Protein AF-A0A7K0UMX9-F1 (afdb_monomer)

Nearest PDB structures (foldseek):
  5uwy-assembly1_A-2  TM=6.146E-01  e=2.909E+00  Streptococcus pyogenes
  8yka-assembly1_2 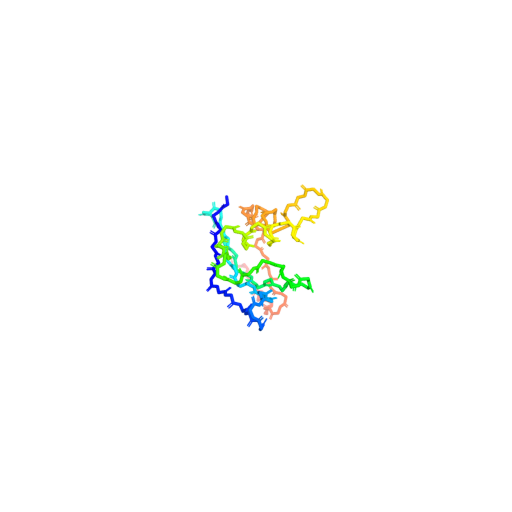 TM=2.258E-01  e=1.985E+00  Homo sapiens
  8fkt-assembly1_LE  TM=2.084E-01  e=3.521E+00  Homo sapiens
  1tr8-assembly1_A  TM=2.232E-01  e=6.658E+00  Methanothermobacter marburgensis

Secondary structure (DSSP, 8-state):
-EEEEEEEEEETTEEEEEEEEEE-SS-EEEEEEE-SS--SS-GGG--HHHHHHHHHHHTEETTEEHHHHHHHHHHS-------TTS--------

Foldseek 3Di:
DDKFWPDFDDDPQWTFKTWMKDAPVQDIDIDMDGDPPTDPDGNVPDDRVNVVVVQQVVQDDPNHRPVVVVNVVVSPDDDDDDDPPDPPDDDDDD

Solvent-accessible surface area (backbone atoms only — not comparable to full-atom values): 5994 Å² tot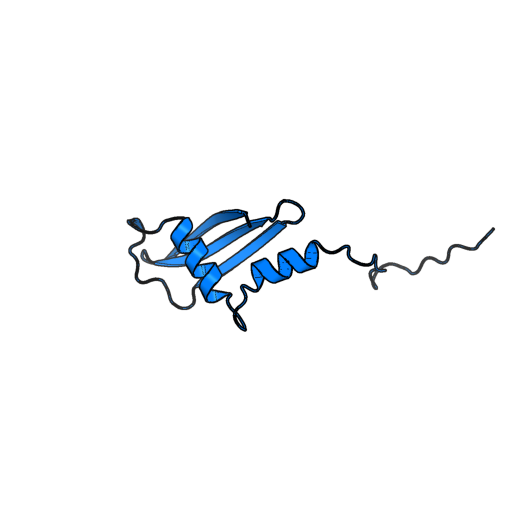al; per-residue (Å²): 120,53,76,47,74,78,45,76,43,65,58,98,58,23,52,41,32,37,32,36,39,40,30,72,88,84,49,72,50,74,50,75,49,72,44,90,70,58,50,92,62,56,55,94,73,64,47,70,68,56,54,52,49,53,53,46,62,73,38,50,52,99,90,39,42,52,67,61,54,50,51,56,59,66,63,48,87,75,80,91,74,83,62,87,86,54,82,85,78,82,76,82,89,128

Mean predicted aligned error: 7.34 Å

pLDDT: mean 88.3, std 9.32, range [60.94, 98.19]

Sequence (94 aa):
MDWRILGIEAKDGVVTSAKYYVTNGTVDTEGNWYFP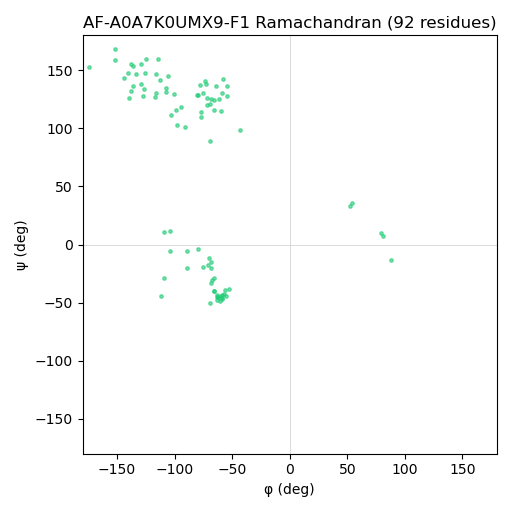EAGQVPYDQITEEMVIVWIKEATMKDGQNIIESRLEEQSEQPTKVIPPWLPQTFTPNL

Structure (mmCIF, N/CA/C/O backbone):
data_AF-A0A7K0UMX9-F1
#
_entry.id   AF-A0A7K0UMX9-F1
#
loop_
_atom_site.group_PDB
_atom_site.id
_atom_site.type_symbol
_atom_site.label_atom_id
_atom_site.label_alt_id
_atom_site.label_comp_id
_atom_site.label_asym_id
_atom_site.label_entity_id
_atom_site.label_seq_id
_atom_site.pdbx_PDB_ins_code
_atom_site.Cartn_x
_atom_site.Cartn_y
_atom_site.Cartn_z
_atom_site.occupancy
_atom_site.B_iso_or_equiv
_atom_site.auth_seq_id
_atom_site.auth_comp_id
_atom_site.auth_asym_id
_atom_site.auth_atom_id
_atom_site.pdbx_PDB_model_num
ATOM 1 N N . MET A 1 1 ? -2.662 3.334 -12.281 1.00 91.31 1 MET A N 1
ATOM 2 C CA . MET A 1 1 ? -2.198 2.378 -11.261 1.00 91.31 1 MET A CA 1
ATOM 3 C C . MET A 1 1 ? -3.345 1.447 -10.951 1.00 91.31 1 MET A C 1
ATOM 5 O O . MET A 1 1 ? -4.401 1.937 -10.562 1.00 91.31 1 MET A O 1
ATOM 9 N N . ASP A 1 2 ? -3.137 0.150 -11.129 1.00 96.62 2 ASP A N 1
ATOM 10 C CA . ASP A 1 2 ? -4.125 -0.881 -10.835 1.00 96.62 2 ASP A CA 1
ATOM 11 C C . ASP A 1 2 ? -3.803 -1.490 -9.473 1.00 96.62 2 ASP A C 1
ATOM 13 O O . ASP A 1 2 ? -2.738 -2.079 -9.284 1.00 96.62 2 ASP A O 1
ATOM 17 N N . TRP A 1 3 ? -4.718 -1.311 -8.523 1.00 97.94 3 TRP A N 1
ATOM 18 C CA . TRP A 1 3 ? -4.580 -1.753 -7.137 1.00 97.94 3 TRP A CA 1
ATOM 19 C C . TRP A 1 3 ? -5.455 -2.970 -6.862 1.00 97.94 3 TRP A C 1
ATOM 21 O O . TRP A 1 3 ? -6.558 -3.073 -7.399 1.00 97.94 3 TRP A O 1
ATOM 31 N N . ARG A 1 4 ? -4.969 -3.872 -6.003 1.00 98.00 4 ARG A N 1
ATOM 32 C CA . ARG A 1 4 ? -5.741 -4.996 -5.458 1.00 98.00 4 ARG A CA 1
ATOM 33 C C . ARG A 1 4 ? -5.363 -5.275 -4.014 1.00 98.00 4 ARG A C 1
ATOM 35 O O . ARG A 1 4 ? -4.184 -5.215 -3.658 1.00 98.00 4 ARG A O 1
ATOM 42 N N . ILE A 1 5 ? -6.341 -5.654 -3.202 1.00 97.31 5 ILE A N 1
ATOM 43 C CA . ILE A 1 5 ? -6.111 -6.170 -1.854 1.00 97.31 5 ILE A CA 1
ATOM 44 C C . ILE A 1 5 ? -6.067 -7.694 -1.912 1.00 97.31 5 ILE A C 1
ATOM 46 O O . ILE A 1 5 ? -7.024 -8.364 -2.284 1.00 97.31 5 ILE A O 1
ATOM 50 N N . LEU A 1 6 ? -4.916 -8.246 -1.543 1.00 97.94 6 LEU A N 1
ATOM 51 C CA . LEU A 1 6 ? -4.642 -9.681 -1.577 1.00 97.94 6 LEU A CA 1
ATOM 52 C C . LEU A 1 6 ? -5.033 -10.387 -0.277 1.00 97.94 6 LEU A C 1
ATOM 54 O O . LEU A 1 6 ? -5.178 -11.608 -0.254 1.00 97.94 6 LEU A O 1
ATOM 58 N N . GLY A 1 7 ? -5.159 -9.640 0.816 1.00 95.94 7 GLY A N 1
ATOM 59 C CA . GLY A 1 7 ? -5.524 -10.188 2.112 1.00 95.94 7 GLY A CA 1
ATOM 60 C C . GLY A 1 7 ? -5.730 -9.103 3.153 1.00 95.94 7 GLY A C 1
ATOM 61 O O . GLY A 1 7 ? -5.131 -8.032 3.072 1.00 95.94 7 GLY A O 1
ATOM 62 N N . ILE A 1 8 ? -6.570 -9.410 4.135 1.00 93.75 8 ILE A N 1
ATOM 63 C CA . ILE A 1 8 ? -6.879 -8.552 5.276 1.00 93.75 8 ILE A CA 1
ATOM 64 C C . ILE A 1 8 ? -6.649 -9.356 6.546 1.00 93.75 8 ILE A C 1
ATOM 66 O O . ILE A 1 8 ? -7.140 -10.479 6.666 1.00 93.75 8 ILE A O 1
ATOM 70 N N . GLU A 1 9 ? -5.968 -8.753 7.512 1.00 92.75 9 GLU A N 1
ATOM 71 C CA . GLU A 1 9 ? -5.961 -9.236 8.886 1.00 92.75 9 GLU A CA 1
ATOM 72 C C . GLU A 1 9 ? -6.785 -8.283 9.743 1.00 92.75 9 GLU A C 1
ATOM 74 O O . GLU A 1 9 ? -6.655 -7.058 9.650 1.00 92.75 9 GLU A O 1
ATOM 79 N N . ALA A 1 10 ? -7.640 -8.855 10.584 1.00 90.56 10 ALA A N 1
ATOM 80 C CA . ALA A 1 10 ? -8.460 -8.106 11.516 1.00 90.56 10 ALA A CA 1
ATOM 81 C C . ALA A 1 10 ? -8.407 -8.737 12.905 1.00 90.56 10 ALA A C 1
ATOM 83 O O . ALA A 1 10 ? -8.328 -9.959 13.055 1.00 90.56 10 ALA A O 1
ATOM 84 N N . LYS A 1 11 ? -8.495 -7.889 13.924 1.00 88.50 11 LYS A N 1
ATOM 85 C CA . LYS A 1 11 ? -8.575 -8.274 15.327 1.00 88.50 11 LYS A CA 1
ATOM 86 C C . LYS A 1 11 ? -9.779 -7.584 15.954 1.00 88.50 11 LYS A C 1
ATOM 88 O O . LYS A 1 11 ? -9.938 -6.379 15.803 1.00 88.50 11 LYS A O 1
ATOM 93 N N . ASP A 1 12 ? -10.636 -8.360 16.615 1.00 87.25 12 ASP A N 1
ATOM 94 C CA . ASP A 1 12 ? -11.852 -7.867 17.280 1.00 87.25 12 ASP A CA 1
ATOM 95 C C . ASP A 1 12 ? -12.773 -7.046 16.351 1.00 87.25 12 ASP A C 1
ATOM 97 O O . ASP A 1 12 ? -13.402 -6.075 16.760 1.00 87.25 12 ASP A O 1
ATOM 101 N N . GLY A 1 13 ? -12.843 -7.438 15.071 1.00 85.06 13 GLY A N 1
ATOM 102 C CA . GLY A 1 13 ? -13.645 -6.748 14.055 1.00 85.06 13 GLY A CA 1
ATOM 103 C C . GLY A 1 13 ? -13.007 -5.473 13.496 1.00 85.06 13 GLY A C 1
ATOM 104 O O . GLY A 1 13 ? -13.671 -4.743 12.767 1.00 85.06 13 GLY A O 1
ATOM 105 N N . VAL A 1 14 ? -11.733 -5.211 13.798 1.00 86.88 14 VAL A N 1
ATOM 106 C CA . VAL A 1 14 ? -10.998 -4.053 13.288 1.00 86.88 14 VAL A CA 1
ATOM 107 C C . VAL A 1 14 ? -9.835 -4.497 12.414 1.00 86.88 14 VAL A C 1
ATOM 109 O O . VAL A 1 14 ? -9.039 -5.340 12.820 1.00 86.88 14 VAL A O 1
ATOM 112 N N . VAL A 1 15 ? -9.719 -3.926 11.216 1.00 89.50 15 VAL A N 1
ATOM 113 C CA . VAL A 1 15 ? -8.613 -4.217 10.293 1.00 89.50 15 VAL A CA 1
ATOM 114 C C . VAL A 1 15 ? -7.300 -3.677 10.856 1.00 89.50 15 VAL A C 1
ATOM 116 O O . VAL A 1 15 ? -7.188 -2.493 11.171 1.00 89.50 15 VAL A O 1
ATOM 119 N N . THR A 1 16 ? -6.306 -4.557 10.973 1.00 91.81 16 THR A N 1
ATOM 120 C CA . THR A 1 16 ? -4.974 -4.256 11.518 1.00 91.81 16 THR A CA 1
ATOM 121 C C . THR A 1 16 ? -3.893 -4.247 10.448 1.00 91.81 16 THR A C 1
ATOM 123 O O . THR A 1 16 ? -2.899 -3.534 10.585 1.00 91.81 16 THR A O 1
ATOM 126 N N . SER A 1 17 ? -4.061 -5.026 9.379 1.00 94.12 17 SER A N 1
ATOM 127 C CA . SER A 1 17 ? -3.134 -5.028 8.250 1.00 94.12 17 SER A CA 1
ATOM 128 C C . SER A 1 17 ? -3.831 -5.419 6.948 1.00 94.12 17 SER A C 1
ATOM 130 O O . SER A 1 17 ? -4.900 -6.039 6.949 1.00 94.12 17 SER A O 1
ATOM 132 N N . ALA A 1 18 ? -3.223 -5.031 5.832 1.00 95.88 18 ALA A N 1
ATOM 133 C CA . ALA A 1 18 ? -3.661 -5.403 4.500 1.00 95.88 18 ALA A CA 1
ATOM 134 C C . ALA A 1 18 ? -2.461 -5.718 3.607 1.00 95.88 18 ALA A C 1
ATOM 136 O O . ALA A 1 18 ? -1.568 -4.884 3.416 1.00 95.88 18 ALA A O 1
ATOM 137 N N . LYS A 1 19 ? -2.485 -6.905 2.994 1.00 98.06 19 LYS A N 1
ATOM 138 C CA . LYS A 1 19 ? -1.582 -7.242 1.896 1.00 98.06 19 LYS A CA 1
ATOM 139 C C . LYS A 1 19 ? -2.142 -6.642 0.610 1.00 98.06 19 LYS A C 1
ATOM 141 O O . LYS A 1 19 ? -3.301 -6.883 0.279 1.00 98.06 19 LYS A O 1
ATOM 146 N N . TYR A 1 20 ? -1.322 -5.909 -0.130 1.00 97.81 20 TYR A N 1
ATOM 147 C CA . TYR A 1 20 ? -1.715 -5.249 -1.370 1.00 97.81 20 TYR A CA 1
ATOM 148 C C . TYR A 1 20 ? -0.810 -5.643 -2.540 1.00 97.81 20 TYR A C 1
ATOM 150 O O . TYR A 1 20 ? 0.327 -6.083 -2.355 1.00 97.81 20 TYR A O 1
ATOM 158 N N . TYR A 1 21 ? -1.337 -5.442 -3.742 1.00 98.19 21 TYR A N 1
ATOM 159 C CA . TYR A 1 21 ? -0.644 -5.520 -5.021 1.00 98.19 21 TYR A CA 1
ATOM 160 C C . TYR A 1 21 ? -0.928 -4.249 -5.820 1.00 98.19 21 TYR A C 1
ATOM 162 O O . TYR A 1 21 ? -2.074 -3.791 -5.857 1.00 98.19 21 TYR A O 1
ATOM 170 N N . VAL A 1 22 ? 0.098 -3.700 -6.470 1.00 97.44 22 VAL A N 1
ATOM 171 C CA . VAL A 1 22 ? -0.030 -2.547 -7.370 1.00 97.44 22 VAL A CA 1
ATOM 172 C C . VAL A 1 22 ? 0.772 -2.784 -8.634 1.00 97.44 22 VAL A C 1
ATOM 174 O O . VAL A 1 22 ? 1.926 -3.196 -8.564 1.00 97.44 22 VAL A O 1
ATOM 177 N N . THR A 1 23 ? 0.193 -2.455 -9.784 1.00 96.00 23 THR A N 1
ATOM 178 C CA . THR A 1 23 ? 0.904 -2.445 -11.065 1.00 96.00 23 THR A CA 1
ATOM 179 C C . THR A 1 23 ? 0.569 -1.213 -11.898 1.00 96.00 23 THR A C 1
ATOM 181 O O . THR A 1 23 ? -0.511 -0.627 -11.782 1.00 96.00 23 THR A O 1
ATOM 184 N N . ASN A 1 24 ? 1.497 -0.818 -12.766 1.00 93.88 24 ASN A N 1
ATOM 185 C CA . ASN A 1 24 ? 1.257 0.148 -13.839 1.00 93.88 24 ASN A CA 1
ATOM 186 C C . ASN A 1 24 ? 1.267 -0.495 -15.239 1.00 93.88 24 ASN A C 1
ATOM 188 O O . ASN A 1 24 ? 1.313 0.211 -16.243 1.00 93.88 24 ASN A O 1
ATOM 192 N N . GLY A 1 25 ? 1.259 -1.830 -15.306 1.00 92.19 25 GLY A N 1
ATOM 193 C CA . GLY A 1 25 ? 1.332 -2.611 -16.541 1.00 92.19 25 GLY A CA 1
ATOM 194 C C . GLY A 1 25 ? 2.751 -2.920 -17.031 1.00 92.19 25 GLY A C 1
ATOM 195 O O . GLY A 1 25 ? 2.899 -3.786 -17.889 1.00 92.19 25 GLY A O 1
ATOM 196 N N . THR A 1 26 ? 3.786 -2.265 -16.492 1.00 90.81 26 THR A N 1
ATOM 197 C CA . THR A 1 26 ? 5.201 -2.529 -16.834 1.00 90.81 26 THR A CA 1
ATOM 198 C C . THR A 1 26 ? 5.953 -3.151 -15.669 1.00 90.81 26 THR A C 1
ATOM 200 O O . THR A 1 26 ? 6.696 -4.114 -15.848 1.00 90.81 26 THR A O 1
ATOM 203 N N . VAL A 1 27 ? 5.740 -2.606 -14.476 1.00 92.06 27 VAL A N 1
ATOM 204 C CA . VAL A 1 27 ? 6.286 -3.115 -13.222 1.00 92.06 27 VAL A CA 1
ATOM 205 C C . VAL A 1 27 ? 5.161 -3.266 -12.209 1.00 92.06 27 VAL A C 1
ATOM 207 O O . VAL A 1 27 ? 4.102 -2.627 -12.295 1.00 92.06 27 VAL A O 1
ATOM 210 N N . ASP A 1 28 ? 5.387 -4.148 -11.254 1.00 95.25 28 ASP A N 1
ATOM 211 C CA . ASP A 1 28 ? 4.461 -4.443 -10.182 1.00 95.25 28 ASP A CA 1
ATOM 212 C C . ASP A 1 28 ? 5.194 -4.584 -8.853 1.00 95.25 28 ASP A C 1
ATOM 214 O O . ASP A 1 28 ? 6.393 -4.861 -8.793 1.00 95.25 28 ASP A O 1
ATOM 218 N N . THR A 1 29 ? 4.459 -4.340 -7.776 1.00 95.56 29 THR A N 1
ATOM 219 C CA . THR A 1 29 ? 4.953 -4.507 -6.417 1.00 95.56 29 THR A CA 1
ATOM 220 C C . THR A 1 29 ? 3.868 -5.095 -5.529 1.00 95.56 29 THR A C 1
ATOM 222 O O . THR A 1 29 ? 2.677 -4.814 -5.688 1.00 95.56 29 THR A O 1
ATOM 225 N N . GLU A 1 30 ? 4.300 -5.887 -4.556 1.00 97.00 30 GLU A N 1
ATOM 226 C CA . GLU A 1 30 ? 3.473 -6.355 -3.452 1.00 97.00 30 GLU A CA 1
ATOM 227 C C . GLU A 1 30 ? 4.010 -5.796 -2.140 1.00 97.00 30 GLU A C 1
ATOM 229 O O . GLU A 1 30 ? 5.220 -5.665 -1.938 1.00 97.00 30 GLU A O 1
ATOM 234 N N . GLY A 1 31 ? 3.107 -5.531 -1.204 1.00 96.06 31 GLY A N 1
ATOM 235 C CA . GLY A 1 31 ? 3.487 -5.110 0.133 1.00 96.06 31 GLY A CA 1
ATOM 236 C C . GLY A 1 31 ? 2.468 -5.515 1.180 1.00 96.06 31 GLY A C 1
ATOM 237 O O . GLY A 1 31 ? 1.359 -5.949 0.873 1.00 96.06 31 GLY A O 1
ATOM 238 N N . ASN A 1 32 ? 2.868 -5.378 2.441 1.00 96.50 32 ASN A N 1
ATOM 239 C CA . ASN A 1 32 ? 1.958 -5.460 3.572 1.00 96.50 32 ASN A CA 1
ATOM 240 C C . ASN A 1 32 ? 1.960 -4.113 4.288 1.00 96.50 32 ASN A C 1
ATOM 242 O O . ASN A 1 32 ? 3.029 -3.601 4.631 1.00 96.50 32 ASN A O 1
ATOM 246 N N . TRP A 1 33 ? 0.779 -3.539 4.490 1.00 95.25 33 TRP A N 1
ATOM 247 C CA . TRP A 1 33 ? 0.611 -2.312 5.252 1.00 95.25 33 TRP A CA 1
ATOM 248 C C . TRP A 1 33 ? -0.035 -2.621 6.596 1.00 95.25 33 TRP A C 1
ATOM 250 O O . TRP A 1 33 ? -1.055 -3.301 6.655 1.00 95.25 33 TRP A O 1
ATOM 260 N N . TYR A 1 34 ? 0.549 -2.097 7.669 1.00 94.06 34 TYR A N 1
ATOM 261 C CA . TYR A 1 34 ? -0.010 -2.186 9.014 1.00 94.06 34 TYR A CA 1
ATOM 262 C C . TYR A 1 34 ? -0.685 -0.861 9.343 1.00 94.06 34 TYR A C 1
ATOM 264 O O . TYR A 1 34 ? -0.069 0.190 9.179 1.00 94.06 34 TYR 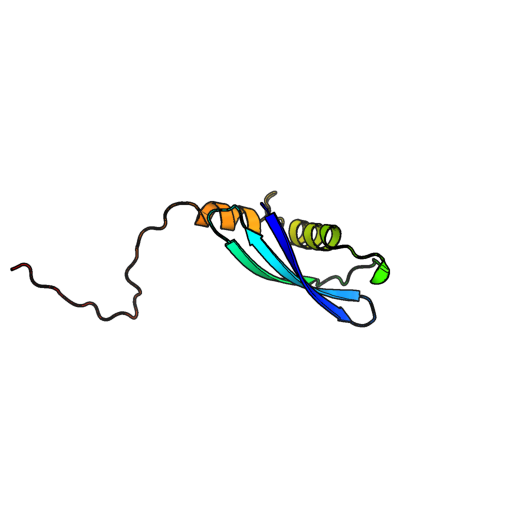A O 1
ATOM 272 N N . PHE A 1 35 ? -1.931 -0.907 9.809 1.00 89.31 35 PHE A N 1
ATOM 273 C CA . PHE A 1 35 ? -2.696 0.277 10.193 1.00 89.31 35 PHE A CA 1
ATOM 274 C C . PHE A 1 35 ? -2.470 0.551 11.689 1.00 89.31 35 PHE A C 1
ATOM 276 O O . PHE A 1 35 ? -3.041 -0.155 12.523 1.00 89.31 35 PHE A O 1
ATOM 283 N N . PRO A 1 36 ? -1.611 1.524 12.065 1.00 75.25 36 PRO A N 1
ATOM 284 C CA . PRO A 1 36 ? -1.318 1.806 13.472 1.00 75.25 36 PRO A CA 1
ATOM 285 C C . PRO A 1 36 ? -2.534 2.377 14.211 1.00 75.25 36 PRO A C 1
ATOM 287 O O . PRO A 1 36 ? -2.701 2.126 15.403 1.00 75.25 36 PRO A O 1
ATOM 290 N N . GLU A 1 37 ? -3.399 3.101 13.501 1.00 69.25 37 GLU A N 1
ATOM 291 C CA . GLU A 1 37 ? -4.727 3.480 13.967 1.00 69.25 37 GLU A CA 1
ATOM 292 C C . GLU A 1 37 ? -5.725 2.493 13.365 1.00 69.25 37 GLU A C 1
ATOM 294 O O . GLU A 1 37 ? -6.026 2.521 12.172 1.00 69.25 37 GLU A O 1
ATOM 299 N N . ALA A 1 38 ? -6.170 1.549 14.187 1.00 62.59 38 ALA A N 1
ATOM 300 C CA . ALA A 1 38 ? -7.134 0.539 13.789 1.00 62.59 38 ALA A CA 1
ATOM 301 C C . ALA A 1 38 ? -8.448 1.248 13.377 1.00 62.59 38 ALA A C 1
ATOM 303 O O . ALA A 1 38 ? -8.964 2.080 14.128 1.00 62.59 38 ALA A O 1
ATOM 304 N N . GLY A 1 39 ? -8.947 0.984 12.164 1.00 64.81 39 GLY A N 1
ATOM 305 C CA . GLY A 1 39 ? -10.052 1.747 11.568 1.00 64.81 39 GLY A CA 1
ATOM 306 C C . GLY A 1 39 ? -11.329 1.743 12.420 1.00 64.81 39 GLY A C 1
ATOM 307 O O . GLY A 1 39 ? -11.697 0.733 13.006 1.00 64.81 39 GLY A O 1
ATOM 308 N N . GLN A 1 40 ? -12.050 2.865 12.469 1.00 72.25 40 GLN A N 1
ATOM 309 C CA . GLN A 1 4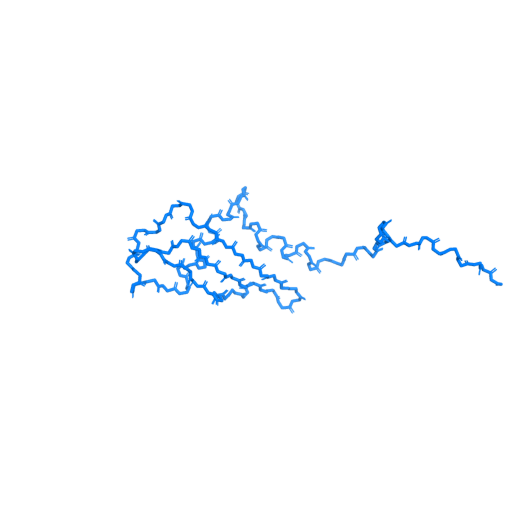0 ? -13.333 2.951 13.193 1.00 72.25 40 GLN A CA 1
ATOM 310 C C . GLN A 1 40 ? -14.519 2.355 12.416 1.00 72.25 40 GLN A C 1
ATOM 312 O O . GLN A 1 40 ? -15.644 2.329 12.917 1.00 72.25 40 GLN A O 1
ATOM 317 N N . VAL A 1 41 ? -14.286 1.912 11.179 1.00 81.00 41 VAL A N 1
ATOM 318 C CA . VAL A 1 41 ? -15.327 1.369 10.305 1.00 81.00 41 VAL A CA 1
ATOM 319 C C . VAL A 1 41 ? -15.615 -0.088 10.687 1.00 81.00 41 VAL A C 1
ATOM 321 O O . VAL A 1 41 ? -14.675 -0.882 10.746 1.00 81.00 41 VAL A O 1
ATOM 324 N N . PRO A 1 42 ? -16.889 -0.465 10.910 1.00 83.12 42 PRO A N 1
ATOM 325 C CA . PRO A 1 42 ? -17.280 -1.854 11.135 1.00 83.12 42 PRO A CA 1
ATOM 326 C C . PRO A 1 42 ? -16.818 -2.780 10.005 1.00 83.12 42 PRO A C 1
ATOM 328 O O . PRO A 1 42 ? -16.961 -2.441 8.832 1.00 83.12 42 PRO A O 1
ATOM 331 N N . TYR A 1 43 ? -16.293 -3.959 10.353 1.00 85.38 43 TYR A N 1
ATOM 332 C CA . TYR A 1 43 ? -15.706 -4.901 9.389 1.00 85.38 43 TYR A CA 1
ATOM 333 C C . TYR A 1 43 ? -16.628 -5.258 8.215 1.00 85.38 43 TYR A C 1
ATOM 335 O O . TYR A 1 43 ? -16.175 -5.374 7.081 1.00 85.38 43 TYR A O 1
ATOM 343 N N . ASP A 1 44 ? -17.925 -5.401 8.476 1.00 88.44 44 ASP A N 1
ATOM 344 C CA . ASP A 1 44 ? -18.955 -5.736 7.489 1.00 88.44 44 ASP A CA 1
ATOM 345 C C . ASP A 1 44 ? -19.250 -4.609 6.485 1.00 88.44 44 ASP A C 1
ATOM 347 O O . ASP A 1 44 ? -19.909 -4.842 5.474 1.00 88.44 44 ASP A O 1
ATOM 351 N N . GLN A 1 45 ? -18.747 -3.401 6.742 1.00 88.69 45 GLN A N 1
ATOM 352 C CA . GLN A 1 45 ? -18.875 -2.236 5.865 1.00 88.69 45 GLN A CA 1
ATOM 353 C C . GLN A 1 45 ? -17.580 -1.923 5.108 1.00 88.69 45 GLN A C 1
ATOM 355 O O . GLN A 1 45 ? -17.562 -1.025 4.267 1.00 88.69 45 GLN A O 1
ATOM 360 N N . ILE A 1 46 ? -16.491 -2.641 5.396 1.00 90.31 46 ILE A N 1
ATOM 361 C CA . ILE A 1 46 ? -15.203 -2.417 4.745 1.00 90.31 46 ILE A CA 1
ATOM 362 C C . ILE A 1 46 ? -15.244 -2.982 3.327 1.00 90.31 46 ILE A C 1
ATOM 364 O O . ILE A 1 46 ? -15.603 -4.135 3.097 1.00 90.31 46 ILE A O 1
ATOM 368 N N . THR A 1 47 ? -14.825 -2.158 2.371 1.00 94.12 47 THR A N 1
ATOM 369 C CA . THR A 1 47 ? -14.670 -2.545 0.966 1.00 94.12 47 THR A CA 1
ATOM 370 C C . THR A 1 47 ? -13.203 -2.501 0.556 1.00 94.12 47 THR A C 1
ATOM 372 O O . THR A 1 47 ? -12.389 -1.822 1.184 1.00 94.12 47 THR A O 1
ATOM 375 N N . GLU A 1 48 ? -12.864 -3.204 -0.523 1.00 95.19 48 GLU A N 1
ATOM 376 C CA . GLU A 1 48 ? -11.515 -3.188 -1.097 1.00 95.19 48 GLU A CA 1
ATOM 377 C C . GLU A 1 48 ? -11.050 -1.760 -1.431 1.00 95.19 48 GLU A C 1
ATOM 379 O O . GLU A 1 48 ? -9.948 -1.364 -1.054 1.00 95.19 48 GLU A O 1
ATOM 384 N N . GLU A 1 49 ? -11.928 -0.956 -2.040 1.00 95.69 49 GLU A N 1
ATOM 385 C CA . GLU A 1 49 ? -11.668 0.447 -2.388 1.00 95.69 49 GLU A CA 1
ATOM 386 C C . GLU A 1 49 ? -11.291 1.281 -1.153 1.00 95.69 49 GLU A C 1
ATOM 388 O O . GLU A 1 49 ? -10.338 2.056 -1.187 1.00 95.69 49 GLU A O 1
ATOM 393 N N . MET A 1 50 ? -11.995 1.091 -0.030 1.00 93.62 50 MET A N 1
ATOM 394 C CA . MET A 1 50 ? -11.711 1.821 1.211 1.00 93.62 50 MET A CA 1
ATOM 395 C C . MET A 1 50 ? -10.322 1.501 1.754 1.00 93.62 50 MET A C 1
ATOM 397 O O . MET A 1 50 ? -9.593 2.407 2.147 1.00 93.62 50 MET A O 1
ATOM 401 N N . VAL A 1 51 ? -9.936 0.225 1.744 1.00 93.69 51 VAL A N 1
ATOM 402 C CA . VAL A 1 51 ? -8.610 -0.195 2.212 1.00 93.69 51 VAL A CA 1
ATOM 403 C C . VAL A 1 51 ? -7.517 0.362 1.302 1.00 93.69 51 VAL A C 1
ATOM 405 O O . VAL A 1 51 ? -6.496 0.837 1.798 1.00 93.69 51 VAL A O 1
ATOM 408 N N . ILE A 1 52 ? -7.737 0.364 -0.017 1.00 95.62 52 ILE A N 1
ATOM 409 C CA . ILE A 1 52 ? -6.819 0.989 -0.978 1.00 95.62 52 ILE A CA 1
ATOM 410 C C . ILE A 1 52 ? -6.650 2.476 -0.655 1.00 95.62 52 ILE A C 1
ATOM 412 O O . ILE A 1 52 ? -5.518 2.953 -0.579 1.00 95.62 52 ILE A O 1
ATOM 416 N N . VAL A 1 53 ? -7.746 3.202 -0.416 1.00 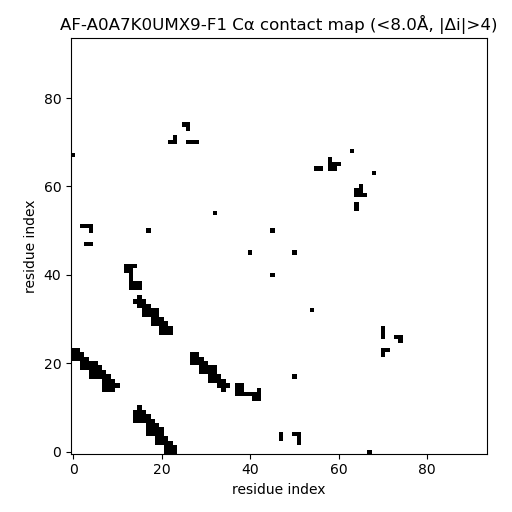94.12 53 VAL A N 1
ATOM 417 C CA . VAL A 1 53 ? -7.704 4.621 -0.032 1.00 94.12 53 VAL A CA 1
ATOM 418 C C . VAL A 1 53 ? -6.915 4.820 1.261 1.00 94.12 53 VAL A C 1
ATOM 420 O O . VAL A 1 53 ? -6.019 5.660 1.286 1.00 94.12 53 VAL A O 1
ATOM 423 N N . TRP A 1 54 ? -7.151 4.010 2.297 1.00 92.69 54 TRP A N 1
ATOM 424 C CA . TRP A 1 54 ? -6.414 4.117 3.560 1.00 92.69 54 TRP A CA 1
ATOM 425 C C . TRP A 1 54 ? -4.911 3.919 3.384 1.00 92.69 54 TRP A C 1
ATOM 427 O O . TRP A 1 54 ? -4.119 4.683 3.932 1.00 92.69 54 TRP A O 1
ATOM 437 N N . ILE A 1 55 ? -4.501 2.912 2.604 1.00 94.25 55 ILE A N 1
ATOM 438 C CA . ILE A 1 55 ? -3.083 2.688 2.303 1.00 94.25 55 ILE A CA 1
ATOM 439 C C . ILE A 1 55 ? -2.529 3.890 1.546 1.00 94.25 55 ILE A C 1
ATOM 441 O O . ILE A 1 55 ? -1.450 4.378 1.885 1.00 94.25 55 ILE A O 1
ATOM 445 N N . LYS A 1 56 ? -3.259 4.399 0.547 1.00 94.88 56 LYS A N 1
ATOM 446 C CA . LYS A 1 56 ? -2.812 5.543 -0.248 1.00 94.88 56 LYS A CA 1
ATOM 447 C C . LYS A 1 56 ? -2.597 6.783 0.603 1.00 94.88 56 LYS A C 1
ATOM 449 O O . LYS A 1 56 ? -1.534 7.387 0.507 1.00 94.88 56 LYS A O 1
ATOM 454 N N . GLU A 1 57 ? -3.563 7.124 1.447 1.00 92.94 57 GLU A N 1
ATOM 455 C CA . GLU A 1 57 ? -3.500 8.271 2.355 1.00 92.94 57 GLU A CA 1
ATOM 456 C C . GLU A 1 57 ? -2.358 8.127 3.365 1.00 92.94 57 GLU A C 1
ATOM 458 O O . GLU A 1 57 ? -1.567 9.052 3.539 1.00 92.94 57 GLU A O 1
ATOM 463 N N . ALA A 1 58 ? -2.207 6.945 3.969 1.00 91.44 58 ALA A N 1
ATOM 464 C CA . ALA A 1 58 ? -1.158 6.676 4.950 1.00 91.44 58 ALA A CA 1
ATOM 465 C C . ALA A 1 58 ? 0.258 6.670 4.345 1.00 91.44 58 ALA A C 1
ATOM 467 O O . ALA A 1 58 ? 1.250 6.832 5.057 1.00 91.44 58 ALA A O 1
ATOM 468 N N . THR A 1 59 ? 0.354 6.492 3.028 1.00 93.19 59 THR A N 1
ATOM 469 C CA . THR A 1 59 ? 1.611 6.508 2.269 1.00 93.19 59 THR A CA 1
ATOM 470 C C . THR A 1 59 ? 1.817 7.808 1.490 1.00 93.19 59 THR A C 1
ATOM 472 O O . THR A 1 59 ? 2.744 7.907 0.684 1.00 93.19 59 THR A O 1
ATOM 475 N N . MET A 1 60 ? 1.010 8.839 1.758 1.00 95.44 60 MET A N 1
ATOM 476 C CA . MET A 1 60 ? 1.274 10.185 1.262 1.00 95.44 60 MET A CA 1
ATOM 477 C C . MET A 1 60 ? 2.458 10.805 2.001 1.00 95.44 60 MET A C 1
ATOM 479 O O . MET A 1 60 ? 2.466 10.927 3.225 1.00 95.44 60 MET A O 1
ATOM 483 N N . LYS A 1 61 ? 3.449 11.267 1.244 1.00 92.31 61 LYS A N 1
ATOM 484 C CA . LYS A 1 61 ? 4.570 12.054 1.751 1.00 92.31 61 LYS A CA 1
ATOM 485 C C . LYS A 1 61 ? 4.865 13.186 0.779 1.00 92.31 61 LYS A C 1
ATOM 487 O O . LYS A 1 61 ? 4.912 12.965 -0.425 1.00 92.31 61 LYS A O 1
ATOM 492 N N . ASP A 1 62 ? 5.020 14.402 1.300 1.00 92.81 62 ASP A N 1
ATOM 493 C CA . ASP A 1 62 ? 5.321 15.598 0.499 1.00 92.81 62 ASP A CA 1
ATOM 494 C C . ASP A 1 62 ? 4.339 15.814 -0.678 1.00 92.81 62 ASP A C 1
ATOM 496 O O . ASP A 1 62 ? 4.704 16.301 -1.745 1.00 92.81 62 ASP A O 1
ATOM 500 N N . GLY A 1 63 ? 3.067 15.436 -0.486 1.00 91.81 63 GLY A N 1
ATOM 501 C CA . GLY A 1 63 ? 2.008 15.572 -1.493 1.00 91.81 63 GLY A CA 1
ATOM 502 C C . GLY A 1 63 ? 1.975 14.476 -2.564 1.00 91.81 63 GLY A C 1
ATOM 503 O O . GLY A 1 63 ? 1.182 14.585 -3.495 1.00 91.81 63 GLY A O 1
ATOM 504 N N . GLN A 1 64 ? 2.781 13.419 -2.436 1.00 93.81 64 GLN A N 1
ATOM 505 C CA . GLN A 1 64 ? 2.809 12.293 -3.372 1.00 93.81 64 GLN A CA 1
ATOM 506 C C . GLN A 1 64 ? 2.608 10.955 -2.663 1.00 93.81 64 GLN A C 1
ATOM 508 O O . GLN A 1 64 ? 3.058 10.766 -1.532 1.00 93.81 64 GLN A O 1
ATOM 513 N N . ASN A 1 65 ? 1.968 10.005 -3.345 1.00 95.25 65 ASN A N 1
ATOM 514 C CA . ASN A 1 65 ? 1.894 8.636 -2.860 1.00 95.25 65 ASN A CA 1
ATOM 515 C C . ASN A 1 65 ? 3.230 7.935 -3.118 1.00 95.25 65 ASN A C 1
ATOM 517 O O . ASN A 1 65 ? 3.596 7.696 -4.266 1.00 95.25 65 ASN A O 1
ATOM 521 N N . ILE A 1 66 ? 3.956 7.577 -2.059 1.00 95.69 66 ILE A N 1
ATOM 522 C CA . ILE A 1 66 ? 5.310 7.035 -2.224 1.00 95.69 66 ILE A CA 1
ATOM 523 C C . ILE A 1 66 ? 5.330 5.677 -2.933 1.00 95.69 66 ILE A C 1
ATOM 525 O O . ILE A 1 66 ? 6.321 5.369 -3.584 1.00 95.69 66 ILE A O 1
ATOM 529 N N . ILE A 1 67 ? 4.281 4.856 -2.812 1.00 95.31 67 ILE A N 1
ATOM 530 C CA . ILE A 1 67 ? 4.238 3.539 -3.465 1.00 95.31 67 ILE A CA 1
ATOM 531 C C . ILE A 1 67 ? 4.118 3.740 -4.973 1.00 95.31 67 ILE A C 1
ATOM 533 O O . ILE A 1 67 ? 4.916 3.191 -5.727 1.00 95.31 67 ILE A O 1
ATOM 537 N N . GLU A 1 68 ? 3.164 4.568 -5.400 1.00 94.88 68 GLU A N 1
ATOM 538 C CA . GLU A 1 68 ? 2.952 4.881 -6.813 1.00 94.88 68 GLU A CA 1
ATOM 539 C C . GLU A 1 68 ? 4.176 5.592 -7.413 1.00 94.88 68 GLU A C 1
ATOM 541 O O . GLU A 1 68 ? 4.660 5.157 -8.456 1.00 94.88 68 GLU A O 1
ATOM 546 N N . SER A 1 69 ? 4.754 6.587 -6.722 1.00 93.50 69 SER A N 1
ATOM 547 C CA . SER A 1 69 ? 5.966 7.279 -7.190 1.00 93.50 69 SER A CA 1
ATOM 548 C C . SER A 1 69 ? 7.148 6.323 -7.379 1.00 93.50 69 SER A C 1
ATOM 550 O O . SER A 1 69 ? 7.841 6.387 -8.390 1.00 93.50 69 SER A O 1
ATOM 552 N N . ARG A 1 70 ? 7.382 5.396 -6.438 1.00 91.88 70 ARG A N 1
ATOM 553 C CA . ARG A 1 70 ? 8.473 4.412 -6.565 1.00 91.88 70 ARG A CA 1
ATOM 554 C C . ARG A 1 70 ? 8.229 3.410 -7.684 1.00 91.88 70 ARG A C 1
ATOM 556 O O . ARG A 1 70 ? 9.185 2.959 -8.306 1.00 91.88 70 ARG A O 1
ATOM 563 N N . LEU A 1 71 ? 6.973 3.052 -7.931 1.00 92.69 71 LEU A N 1
ATOM 564 C CA . LEU A 1 71 ? 6.607 2.171 -9.033 1.00 92.69 71 LEU A CA 1
ATOM 565 C C . LEU A 1 71 ? 6.894 2.841 -10.389 1.00 92.69 71 LEU A C 1
ATOM 567 O O . LEU A 1 71 ? 7.411 2.211 -11.310 1.00 92.69 71 LEU A O 1
ATOM 571 N N . GLU A 1 72 ? 6.620 4.140 -10.489 1.00 91.31 72 GLU A N 1
ATOM 572 C CA . GLU A 1 72 ? 6.963 4.951 -11.658 1.00 91.31 72 GLU A CA 1
ATOM 573 C C . GLU A 1 72 ? 8.485 5.025 -11.862 1.00 91.31 72 GLU A C 1
ATOM 575 O O . GLU A 1 72 ? 8.966 4.700 -12.944 1.00 91.31 72 GLU A O 1
ATOM 580 N N . GLU A 1 73 ? 9.256 5.313 -10.806 1.00 89.38 73 GLU A N 1
ATOM 581 C CA . GLU A 1 73 ? 10.730 5.313 -10.851 1.00 89.38 73 GLU A CA 1
ATOM 582 C C . GLU A 1 73 ? 11.305 3.967 -11.326 1.00 89.38 73 GLU A C 1
ATOM 584 O O . GLU A 1 73 ? 12.264 3.929 -12.091 1.00 89.38 73 GLU A O 1
ATOM 589 N N . GLN A 1 74 ? 10.721 2.841 -10.902 1.00 85.94 74 GLN A N 1
ATOM 590 C CA . GLN A 1 74 ? 11.160 1.504 -11.324 1.00 85.94 74 GLN A CA 1
ATOM 591 C C . GLN A 1 74 ? 10.830 1.180 -12.784 1.00 85.94 74 GLN A C 1
ATOM 593 O O . GLN A 1 74 ? 11.406 0.250 -13.349 1.00 85.94 74 GLN A O 1
ATOM 598 N N . SER A 1 75 ? 9.905 1.923 -13.393 1.00 85.00 75 SER A N 1
ATOM 599 C CA . SER A 1 75 ? 9.581 1.781 -14.816 1.00 85.00 75 SER A CA 1
ATOM 600 C C . SER A 1 75 ? 10.648 2.407 -15.711 1.00 85.00 75 SER A C 1
ATOM 602 O O . SER A 1 75 ? 10.738 2.073 -16.895 1.00 85.00 75 SER A O 1
ATOM 604 N N . GLU A 1 76 ? 11.470 3.302 -15.163 1.00 85.25 76 GLU A N 1
ATOM 605 C CA . GLU A 1 76 ? 12.635 3.839 -15.852 1.00 85.25 76 GLU A CA 1
ATOM 606 C C . GLU A 1 76 ? 13.728 2.764 -15.933 1.00 85.25 76 GLU A C 1
ATOM 608 O O . GLU A 1 76 ? 13.960 2.017 -14.984 1.00 85.25 76 GLU A O 1
ATOM 613 N N . GLN A 1 77 ? 14.400 2.644 -17.085 1.00 70.19 77 GLN A N 1
ATOM 614 C CA . GLN A 1 77 ? 15.367 1.565 -17.314 1.00 70.19 77 GLN A CA 1
ATOM 615 C C . GLN A 1 77 ? 16.509 1.609 -16.284 1.00 70.19 77 GLN A C 1
ATOM 617 O O . GLN A 1 77 ? 17.325 2.536 -16.326 1.00 70.19 77 GLN A O 1
ATOM 622 N N . PRO A 1 78 ? 16.643 0.600 -15.403 1.00 69.75 78 PRO A N 1
ATOM 623 C CA . PRO A 1 78 ? 17.722 0.593 -14.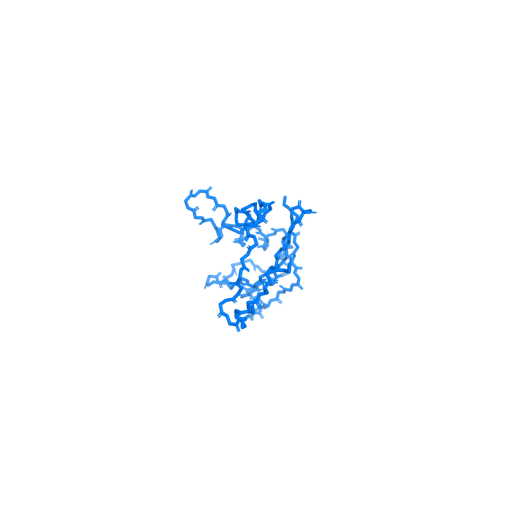436 1.00 69.75 78 PRO A CA 1
ATOM 624 C C . PRO A 1 78 ? 19.049 0.277 -15.125 1.00 69.75 78 PRO A C 1
ATOM 626 O O . PRO A 1 78 ? 19.152 -0.603 -15.987 1.00 69.75 78 PRO A O 1
ATOM 629 N N . THR A 1 79 ? 20.110 0.956 -14.700 1.00 70.19 79 THR A N 1
ATOM 630 C CA . THR A 1 79 ? 21.469 0.633 -15.129 1.00 70.19 79 THR A CA 1
ATOM 631 C C . THR A 1 79 ? 21.847 -0.746 -14.593 1.00 70.19 79 THR A C 1
ATOM 633 O O . THR A 1 79 ? 21.790 -1.001 -13.390 1.00 70.19 79 THR A O 1
ATOM 636 N N . LYS A 1 80 ? 22.247 -1.660 -15.480 1.00 74.50 80 LYS A N 1
ATOM 637 C C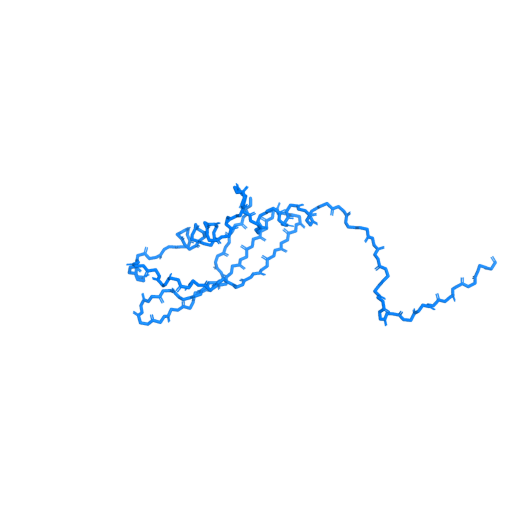A . LYS A 1 80 ? 22.649 -3.015 -15.089 1.00 74.50 80 LYS A CA 1
ATOM 638 C C . LYS A 1 80 ? 23.928 -2.947 -14.253 1.00 74.50 80 LYS A C 1
ATOM 640 O O . LYS A 1 80 ? 24.974 -2.548 -14.761 1.00 74.50 80 LYS A O 1
ATOM 645 N N . VAL A 1 81 ? 23.851 -3.347 -12.986 1.00 80.88 81 VAL A N 1
ATOM 646 C CA . VAL A 1 81 ? 24.997 -3.335 -12.069 1.00 80.88 81 VAL A CA 1
ATOM 647 C C . VAL A 1 81 ? 25.447 -4.740 -11.677 1.00 80.88 81 VAL A C 1
ATOM 649 O O . VAL A 1 81 ? 24.644 -5.638 -11.449 1.00 80.88 81 VAL A O 1
ATOM 652 N N . ILE A 1 82 ? 26.769 -4.859 -11.585 1.00 81.81 82 ILE A N 1
ATOM 653 C CA . ILE A 1 82 ? 27.585 -5.811 -10.825 1.00 81.81 82 ILE A CA 1
ATOM 654 C C . ILE A 1 82 ? 27.142 -6.116 -9.383 1.00 81.81 82 ILE A C 1
ATOM 656 O O . ILE A 1 82 ? 27.507 -5.292 -8.542 1.00 81.81 82 ILE A O 1
ATOM 660 N N . PRO A 1 83 ? 26.421 -7.191 -8.997 1.00 85.56 83 PRO A N 1
ATOM 661 C CA . PRO A 1 83 ? 26.232 -7.451 -7.573 1.00 85.56 83 PRO A CA 1
ATOM 662 C C . PRO A 1 83 ? 27.595 -7.633 -6.875 1.00 85.56 83 PRO A C 1
ATOM 664 O O . PRO A 1 83 ? 28.413 -8.420 -7.356 1.00 85.56 83 PRO A O 1
ATOM 667 N N . PRO A 1 84 ? 27.867 -6.942 -5.751 1.00 85.38 84 PRO A N 1
ATOM 668 C CA . PRO A 1 84 ? 29.202 -6.901 -5.143 1.00 85.38 84 PRO A CA 1
ATOM 669 C C . PRO A 1 84 ? 29.654 -8.241 -4.546 1.00 85.38 84 PRO A C 1
ATOM 671 O O . PRO A 1 84 ? 30.833 -8.420 -4.259 1.00 85.38 84 PRO A O 1
ATOM 674 N N . TRP A 1 85 ? 28.728 -9.184 -4.361 1.00 87.75 85 TRP A N 1
ATOM 675 C CA . TRP A 1 85 ? 29.005 -10.543 -3.894 1.00 87.75 85 TRP A CA 1
ATOM 676 C C . TRP A 1 85 ? 29.315 -11.534 -5.023 1.00 87.75 85 TRP A C 1
ATOM 678 O O . TRP A 1 85 ? 29.647 -12.684 -4.734 1.00 87.75 85 TRP A O 1
ATOM 688 N N . LEU A 1 86 ? 29.196 -11.139 -6.298 1.00 84.19 86 LEU A N 1
ATOM 689 C CA . LEU A 1 86 ? 29.648 -11.993 -7.393 1.00 84.19 86 LEU A CA 1
ATOM 690 C C . LEU A 1 86 ? 31.174 -11.911 -7.530 1.00 84.19 86 LEU A C 1
ATOM 692 O O . LEU A 1 86 ? 31.733 -10.811 -7.483 1.00 84.19 86 LEU A O 1
ATOM 696 N N . PRO A 1 87 ? 31.860 -13.051 -7.742 1.00 82.50 87 PRO A N 1
ATOM 697 C CA . PRO A 1 87 ? 33.273 -13.040 -8.084 1.00 82.50 87 PRO A CA 1
ATOM 698 C C . PRO A 1 87 ? 33.497 -12.155 -9.311 1.00 82.50 87 PRO A C 1
ATOM 700 O O . PRO A 1 87 ? 32.845 -12.332 -10.340 1.00 82.50 87 PRO A O 1
ATOM 703 N N . GLN A 1 88 ? 34.429 -11.210 -9.212 1.00 77.75 88 GLN A N 1
ATOM 704 C CA . GLN A 1 88 ? 34.876 -10.407 -10.348 1.00 77.75 88 GLN A CA 1
ATOM 705 C C . GLN A 1 88 ? 35.665 -11.327 -11.290 1.00 77.75 88 GLN A C 1
ATOM 707 O O . GLN A 1 88 ? 36.870 -11.518 -11.132 1.00 77.75 88 GLN A O 1
ATOM 712 N N . THR A 1 89 ? 34.982 -11.977 -12.231 1.00 73.50 89 THR A N 1
ATOM 713 C CA . THR A 1 89 ? 35.638 -12.842 -13.213 1.00 73.50 89 THR A CA 1
ATOM 714 C C . THR A 1 89 ? 36.286 -11.975 -14.284 1.00 73.50 89 THR A C 1
ATOM 716 O O . THR A 1 89 ? 35.597 -11.354 -15.095 1.00 73.50 89 THR A O 1
ATOM 719 N N . PHE A 1 90 ? 37.616 -11.931 -14.298 1.00 72.62 90 PHE A N 1
ATOM 720 C CA . PHE A 1 90 ? 38.366 -11.317 -15.387 1.00 72.62 90 PHE A CA 1
ATOM 721 C C . PHE A 1 90 ? 38.214 -12.179 -16.647 1.00 72.62 90 PHE A C 1
ATOM 723 O O . PHE A 1 90 ? 38.572 -13.355 -16.631 1.00 72.62 90 PHE A O 1
ATOM 730 N N . THR A 1 91 ? 37.684 -11.607 -17.731 1.00 73.06 91 THR A N 1
ATOM 731 C CA . THR A 1 91 ? 37.666 -12.266 -19.048 1.00 73.06 91 THR A CA 1
ATOM 732 C C . THR A 1 91 ? 38.760 -11.623 -19.903 1.00 73.06 91 THR A C 1
ATOM 734 O O . THR A 1 91 ? 38.633 -10.441 -20.222 1.00 73.06 91 THR A O 1
ATOM 737 N N . PRO A 1 92 ? 39.855 -12.332 -20.238 1.00 71.00 92 PRO A N 1
ATOM 738 C CA . PRO A 1 92 ? 40.884 -11.795 -21.122 1.00 71.00 92 PRO A CA 1
ATOM 739 C C . PRO A 1 92 ? 40.313 -11.546 -22.524 1.00 71.00 92 PRO A C 1
ATOM 741 O O . PRO A 1 92 ? 39.606 -12.400 -23.057 1.00 71.00 92 PRO A O 1
ATOM 744 N N . ASN A 1 93 ? 40.648 -10.406 -23.132 1.00 67.00 93 ASN A N 1
ATOM 745 C CA . ASN A 1 93 ? 40.413 -10.200 -24.561 1.00 67.00 93 ASN A CA 1
ATOM 746 C C . ASN A 1 93 ? 41.411 -11.074 -25.338 1.00 67.00 93 ASN A C 1
ATOM 748 O O . ASN A 1 93 ? 42.619 -10.922 -25.140 1.00 67.00 93 ASN A O 1
ATOM 752 N N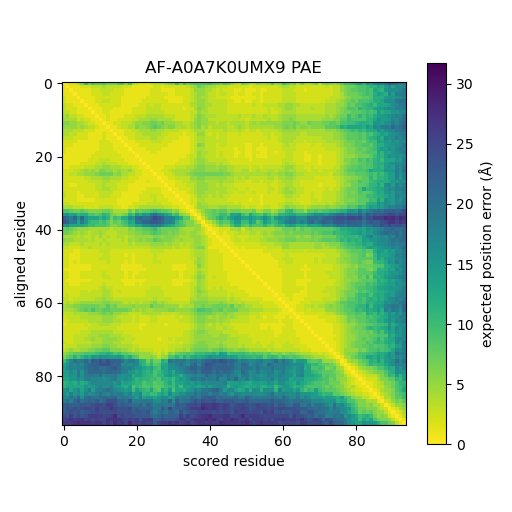 . LEU A 1 94 ? 40.899 -12.002 -26.155 1.00 60.94 94 LEU A N 1
ATOM 753 C CA . LEU A 1 94 ? 41.683 -12.819 -27.093 1.00 60.94 94 LEU A CA 1
ATOM 754 C C . LEU A 1 94 ? 42.027 -12.036 -28.362 1.00 60.94 94 LEU A C 1
ATOM 756 O O . LEU A 1 94 ? 41.149 -11.277 -28.832 1.00 60.94 94 LEU A O 1
#

Radius of gyration: 19.24 Å; Cα contacts (8 Å, |Δi|>4): 107; chains: 1; bounding box: 61×29×44 Å